Protein AF-A0A537XXH2-F1 (afdb_monomer)

Solvent-accessible surface area (backbone atoms only — not comparable to full-atom values): 6394 Å² total; per-residue (Å²): 134,85,85,83,80,84,77,81,76,82,73,80,79,82,76,74,76,95,66,79,81,72,89,74,85,79,70,66,84,83,67,82,74,59,73,62,43,54,45,81,45,80,88,42,78,38,77,30,81,71,73,40,67,45,77,41,61,39,90,89,75,72,45,76,62,31,31,38,46,43,74,40,73,69,45,50,55,52,35,52,51,35,52,49,52,44,37,77,75,62,53,72,83,55,85,130

Structure (mmCIF, N/CA/C/O backbone):
data_AF-A0A537XXH2-F1
#
_entry.id   AF-A0A537XXH2-F1
#
loop_
_atom_site.group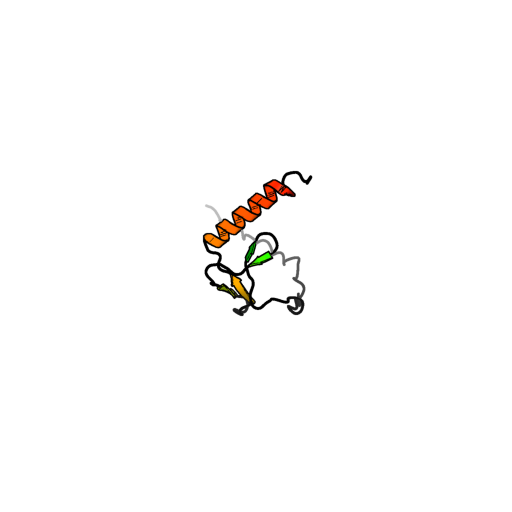_PDB
_atom_site.id
_atom_site.type_symbol
_atom_site.label_atom_id
_atom_site.label_alt_id
_atom_site.label_comp_id
_atom_site.label_asym_id
_atom_site.label_entity_id
_atom_site.label_seq_id
_atom_site.pdbx_PDB_ins_code
_atom_site.Cartn_x
_atom_site.Cartn_y
_atom_site.Cartn_z
_atom_site.occupancy
_atom_site.B_iso_or_equiv
_atom_site.auth_seq_id
_atom_site.auth_comp_id
_atom_site.auth_asym_id
_atom_site.auth_atom_id
_atom_site.pdbx_PDB_model_num
ATOM 1 N N . MET A 1 1 ? -5.215 70.633 37.785 1.00 39.94 1 MET A N 1
ATOM 2 C CA . MET A 1 1 ? -4.448 69.392 37.539 1.00 39.94 1 MET A CA 1
ATOM 3 C C . MET A 1 1 ? -5.439 68.282 37.207 1.00 39.94 1 MET A C 1
ATOM 5 O O . MET A 1 1 ? -6.514 68.269 37.789 1.00 39.94 1 MET A O 1
ATOM 9 N N . ALA A 1 2 ? -5.132 67.494 36.179 1.00 42.06 2 ALA A N 1
ATOM 10 C CA . ALA A 1 2 ? -6.051 66.835 35.242 1.00 42.06 2 ALA A CA 1
ATOM 11 C C . ALA A 1 2 ? -7.149 65.920 35.831 1.00 42.06 2 ALA A C 1
ATOM 13 O O . ALA A 1 2 ? -6.878 65.062 36.665 1.00 42.06 2 ALA A O 1
ATOM 14 N N . LYS A 1 3 ? -8.374 66.051 35.296 1.00 42.12 3 LYS A N 1
ATOM 15 C CA . LYS A 1 3 ? -9.414 65.013 35.347 1.00 42.12 3 LYS A CA 1
ATOM 16 C C . LYS A 1 3 ? -9.100 63.995 34.248 1.00 42.12 3 LYS A C 1
ATOM 18 O O . LYS A 1 3 ? -8.999 64.377 33.086 1.00 42.12 3 LYS A O 1
ATOM 23 N N . ILE A 1 4 ? -8.909 62.731 34.614 1.00 48.25 4 ILE A N 1
ATOM 24 C CA . ILE A 1 4 ? -8.711 61.634 33.661 1.00 48.25 4 ILE A CA 1
ATOM 25 C C . ILE A 1 4 ? -10.084 61.012 33.417 1.00 48.25 4 ILE A C 1
ATOM 27 O O . ILE A 1 4 ? -10.650 60.371 34.299 1.00 48.25 4 ILE A O 1
ATOM 31 N N . GLU A 1 5 ? -10.633 61.252 32.234 1.00 53.12 5 GLU A N 1
ATOM 32 C CA . GLU A 1 5 ? -11.899 60.678 31.788 1.00 53.12 5 GLU A CA 1
ATOM 33 C C . GLU A 1 5 ? -11.642 59.236 31.330 1.00 53.12 5 GLU A C 1
ATOM 35 O O . GLU A 1 5 ? -10.841 58.985 30.425 1.00 53.12 5 GLU A O 1
ATOM 40 N N . LYS A 1 6 ? -12.262 58.263 32.006 1.00 52.00 6 LYS A N 1
ATOM 41 C CA . LYS A 1 6 ? -12.199 56.854 31.603 1.00 52.00 6 LYS A CA 1
ATOM 42 C C . LYS A 1 6 ? -12.954 56.707 30.284 1.00 52.00 6 LYS A C 1
ATOM 44 O O . LYS A 1 6 ? -14.176 56.736 30.261 1.00 52.00 6 LYS A O 1
ATOM 49 N N . ARG A 1 7 ? -12.220 56.518 29.191 1.00 52.50 7 ARG A N 1
ATOM 50 C CA . ARG A 1 7 ? -12.789 56.074 27.917 1.00 52.50 7 ARG A CA 1
ATOM 51 C C . ARG A 1 7 ? -13.164 54.597 28.059 1.00 52.50 7 ARG A C 1
ATOM 53 O O . ARG A 1 7 ? -12.274 53.745 28.063 1.00 52.50 7 ARG A O 1
ATOM 60 N N . GLU A 1 8 ? -14.448 54.294 28.215 1.00 52.66 8 GLU A N 1
ATOM 61 C CA . GLU A 1 8 ? -14.940 52.926 28.052 1.00 52.66 8 GLU A CA 1
ATOM 62 C C . GLU A 1 8 ? -14.696 52.505 26.598 1.00 52.66 8 GLU A C 1
ATOM 64 O O . GLU A 1 8 ? -15.099 53.182 25.654 1.00 52.66 8 GLU A O 1
ATOM 69 N N . ARG A 1 9 ? -13.919 51.435 26.409 1.00 52.25 9 ARG A N 1
ATOM 70 C CA . ARG A 1 9 ? -13.724 50.822 25.096 1.00 52.25 9 ARG A CA 1
ATOM 71 C C . ARG A 1 9 ? -14.868 49.837 24.904 1.00 52.25 9 ARG A C 1
ATOM 73 O O . ARG A 1 9 ? -14.832 48.765 25.502 1.00 52.25 9 ARG A O 1
ATOM 80 N N . GLU A 1 10 ? -15.861 50.191 24.098 1.00 53.66 10 GLU A N 1
ATOM 81 C CA . GLU A 1 10 ? -16.844 49.219 23.617 1.00 53.66 10 GLU A CA 1
ATOM 82 C C . GLU A 1 10 ? -16.104 48.158 22.789 1.00 53.66 10 GLU A C 1
ATOM 84 O O . GLU A 1 10 ? -15.425 48.465 21.805 1.00 53.66 10 GLU A O 1
ATOM 89 N N . ALA A 1 11 ? -16.148 46.908 23.250 1.00 55.25 11 ALA A N 1
ATOM 90 C CA . ALA A 1 11 ? -15.622 45.777 22.499 1.00 55.25 11 ALA A CA 1
ATOM 91 C C . ALA A 1 11 ? -16.505 45.563 21.257 1.00 55.25 11 ALA A C 1
ATOM 93 O O . ALA A 1 11 ? -17.727 45.651 21.385 1.00 55.25 11 ALA A O 1
ATOM 94 N N . PRO A 1 12 ? -15.940 45.282 20.068 1.00 56.12 12 PRO A N 1
ATOM 95 C CA . PRO A 1 12 ? -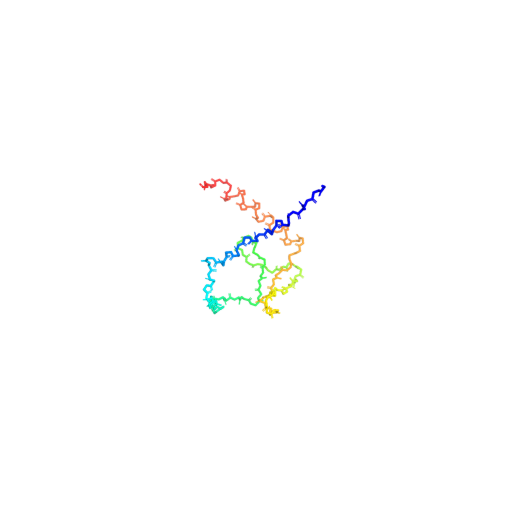16.762 45.039 18.890 1.00 56.12 12 PRO A CA 1
ATOM 96 C C . PRO A 1 12 ? -17.679 43.834 19.138 1.00 56.12 12 PRO A C 1
ATOM 98 O O . PRO A 1 12 ? -17.221 42.792 19.615 1.00 56.12 12 PRO A O 1
ATOM 101 N N . GLU A 1 13 ? -18.968 43.992 18.825 1.00 62.69 13 GLU A N 1
ATOM 102 C CA . GLU A 1 13 ? -19.969 42.928 18.915 1.00 62.69 13 GLU A CA 1
ATOM 103 C C . GLU A 1 13 ? -19.470 41.674 18.186 1.00 62.69 13 GLU A C 1
ATOM 105 O O . GLU A 1 13 ? -18.998 41.738 17.043 1.00 62.69 13 GLU A O 1
ATOM 110 N N . ARG A 1 14 ? -19.543 40.518 18.859 1.00 59.03 14 ARG A N 1
ATOM 111 C CA . ARG A 1 14 ? -19.207 39.237 18.237 1.00 59.03 14 ARG A CA 1
ATOM 112 C C . ARG A 1 14 ? -20.176 39.010 17.082 1.00 59.03 14 ARG A C 1
ATOM 114 O O . ARG A 1 14 ? -21.366 38.821 17.304 1.00 59.03 14 ARG A O 1
ATOM 121 N N . ARG A 1 15 ? -19.664 39.017 15.853 1.00 64.69 15 ARG A N 1
ATOM 122 C CA . ARG A 1 15 ? -20.418 38.544 14.691 1.00 64.69 15 ARG A CA 1
ATOM 123 C C . ARG A 1 15 ? -20.642 37.045 14.873 1.00 64.69 15 ARG A C 1
ATOM 125 O O . ARG A 1 15 ? -19.672 36.289 14.842 1.00 64.69 15 ARG A O 1
ATOM 132 N N . GLU A 1 16 ? -21.890 36.647 15.103 1.00 64.50 16 GLU A N 1
ATOM 133 C CA . GLU A 1 16 ? -22.317 35.247 15.029 1.00 64.50 16 GLU A CA 1
ATOM 134 C C . GLU A 1 16 ? -21.830 34.645 13.694 1.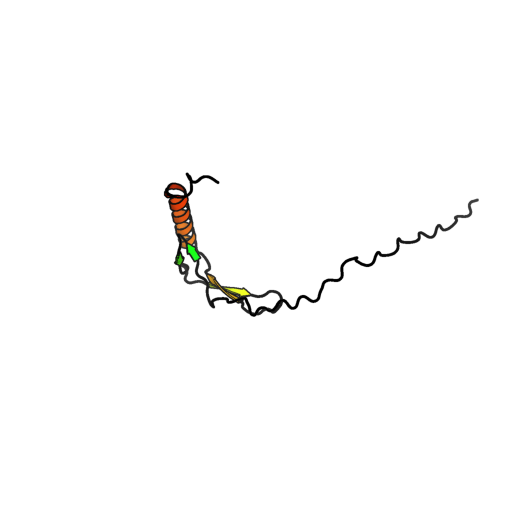00 64.50 16 GLU A C 1
ATOM 136 O O . GLU A 1 16 ? -21.865 35.334 12.662 1.00 64.50 16 GLU A O 1
ATOM 141 N N . PRO A 1 17 ? -21.308 33.408 13.685 1.00 64.38 17 PRO A N 1
ATOM 142 C CA . PRO A 1 17 ? -20.810 32.796 12.463 1.00 64.38 17 PRO A CA 1
ATOM 143 C C . PRO A 1 17 ? -21.944 32.669 11.436 1.00 64.38 17 PRO A C 1
ATOM 145 O O . PRO A 1 17 ? -22.999 32.115 11.713 1.00 64.38 17 PRO A O 1
ATOM 148 N N . VAL A 1 18 ? -21.702 33.172 10.222 1.00 66.75 18 VAL A N 1
ATOM 149 C CA . VAL A 1 18 ? -22.666 33.236 9.098 1.00 66.75 18 VAL A CA 1
ATOM 150 C C . VAL A 1 18 ? -23.008 31.848 8.523 1.00 66.75 18 VAL A C 1
ATOM 152 O O . VAL A 1 18 ? -23.789 31.735 7.583 1.00 66.75 18 VAL A O 1
ATOM 155 N N . TRP A 1 19 ? -22.439 30.778 9.077 1.00 59.78 19 TRP A N 1
ATOM 156 C CA . TRP A 1 19 ? -22.578 29.428 8.549 1.00 59.78 19 TRP A CA 1
ATOM 157 C C . TRP A 1 19 ? -22.857 28.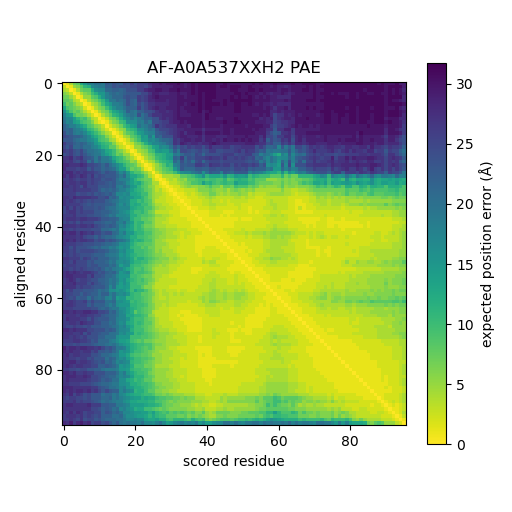448 9.681 1.00 59.78 19 TRP A C 1
ATOM 159 O O . TRP A 1 19 ? -21.992 28.177 10.515 1.00 59.78 19 TRP A O 1
ATOM 169 N N . GLU A 1 20 ? -24.075 27.920 9.685 1.00 66.75 20 GLU A N 1
ATOM 170 C CA . GLU A 1 20 ? -24.465 26.770 10.488 1.00 66.75 20 GLU A CA 1
ATOM 171 C C . GLU A 1 20 ? -24.087 25.510 9.698 1.00 66.75 20 GLU A C 1
ATOM 173 O O . GLU A 1 20 ? -24.488 25.346 8.542 1.00 66.75 20 GLU A O 1
ATOM 178 N N . TYR A 1 21 ? -23.251 24.646 10.278 1.00 61.62 21 TYR A N 1
ATOM 179 C CA . TYR A 1 21 ? -22.943 23.357 9.663 1.00 61.62 21 TYR A CA 1
ATOM 180 C C . TYR A 1 21 ? -24.223 22.524 9.620 1.00 61.62 21 TYR A C 1
ATOM 182 O O . TYR A 1 21 ? -24.828 22.254 10.658 1.00 61.62 21 TYR A O 1
ATOM 190 N N . ALA A 1 22 ? -24.631 22.113 8.418 1.00 65.44 22 ALA A N 1
ATOM 191 C CA . ALA A 1 22 ? -25.736 21.182 8.266 1.00 65.44 22 ALA A CA 1
ATOM 192 C C . ALA A 1 22 ? -25.416 19.876 9.005 1.00 65.44 22 ALA A C 1
ATOM 194 O O . ALA A 1 22 ? -24.260 19.451 9.076 1.00 65.44 22 ALA A O 1
ATOM 195 N N . THR A 1 23 ? -26.446 19.224 9.540 1.00 62.75 23 THR A N 1
ATOM 196 C CA . THR A 1 23 ? -26.314 17.862 10.056 1.00 62.75 23 THR A CA 1
ATOM 197 C C . THR A 1 23 ? -25.833 16.991 8.900 1.00 62.75 23 THR A C 1
ATOM 199 O O . THR A 1 23 ? -26.538 16.852 7.904 1.00 62.75 23 THR A O 1
ATOM 202 N N . ALA A 1 24 ? -24.616 16.464 9.007 1.00 57.88 24 ALA A N 1
ATOM 203 C CA . ALA A 1 24 ? -24.034 15.557 8.033 1.00 57.88 24 ALA A CA 1
ATOM 204 C C . ALA A 1 24 ? -24.248 14.125 8.545 1.00 57.88 24 ALA A C 1
ATOM 206 O O . ALA A 1 24 ? -23.453 13.649 9.358 1.00 57.88 24 ALA A O 1
ATOM 207 N N . PRO A 1 25 ? -25.337 13.431 8.159 1.00 61.31 25 PRO A N 1
ATOM 208 C CA . PRO A 1 25 ? -25.468 12.008 8.418 1.00 61.31 25 PRO A CA 1
ATOM 209 C C . PRO A 1 25 ? -24.556 11.268 7.430 1.00 61.31 25 PR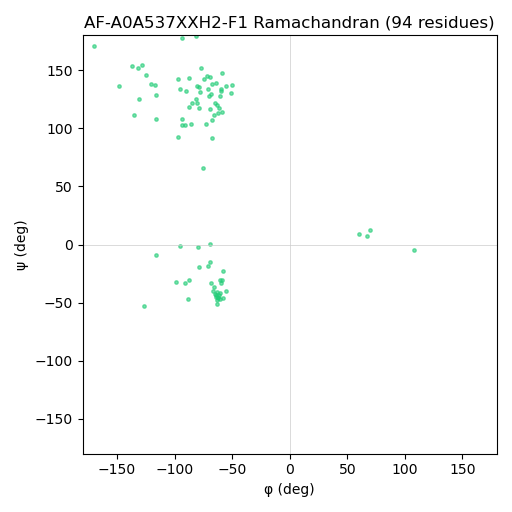O A C 1
ATOM 211 O O . PRO A 1 25 ? -25.033 10.611 6.510 1.00 61.31 25 PRO A O 1
ATOM 214 N N . GLU A 1 26 ? -23.240 11.440 7.554 1.00 67.31 26 GLU A N 1
ATOM 215 C CA . GLU A 1 26 ? -22.261 10.680 6.774 1.00 67.31 26 GLU A CA 1
ATOM 216 C C . GLU A 1 26 ? -22.355 9.221 7.243 1.00 67.31 26 GLU A C 1
ATOM 218 O O . GLU A 1 26 ? -21.760 8.835 8.250 1.00 67.31 26 GLU A O 1
ATOM 223 N N . SER A 1 27 ? -23.188 8.421 6.570 1.00 73.75 27 SER A N 1
ATOM 224 C CA . SER A 1 27 ? -23.240 6.980 6.807 1.00 73.75 27 SER A CA 1
ATOM 225 C C . SER A 1 27 ? -21.969 6.329 6.264 1.00 73.75 27 SER A C 1
ATOM 227 O O . SER A 1 27 ? -21.565 6.573 5.125 1.00 73.75 27 SER A O 1
ATOM 229 N N . THR A 1 28 ? -21.367 5.448 7.059 1.00 74.12 28 THR A N 1
ATOM 230 C CA . THR A 1 28 ? -20.202 4.647 6.671 1.00 74.12 28 THR A CA 1
ATOM 231 C C . THR A 1 28 ? -20.566 3.434 5.808 1.00 74.12 28 THR A C 1
ATOM 233 O O . THR A 1 28 ? -19.663 2.753 5.329 1.00 74.12 28 THR A O 1
ATOM 236 N N . ASP A 1 29 ? -21.855 3.192 5.532 1.00 80.00 29 ASP A N 1
ATOM 237 C CA . ASP A 1 29 ? -22.358 2.011 4.801 1.00 80.00 29 ASP A CA 1
ATOM 238 C C . ASP A 1 29 ? -21.770 1.838 3.386 1.00 80.00 29 ASP A C 1
ATOM 240 O O . ASP A 1 29 ? -21.771 0.739 2.826 1.00 80.00 29 ASP A O 1
ATOM 244 N N . ILE A 1 30 ? -21.281 2.920 2.773 1.00 81.62 30 ILE A N 1
ATOM 245 C CA . ILE A 1 30 ? -20.663 2.876 1.439 1.00 81.62 30 ILE A CA 1
ATOM 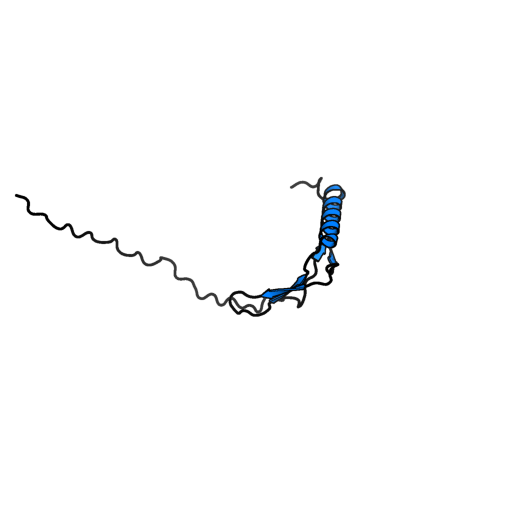246 C C . ILE A 1 30 ? -19.217 2.366 1.463 1.00 81.62 30 ILE A C 1
ATOM 248 O O . ILE A 1 30 ? -18.692 1.966 0.422 1.00 81.62 30 ILE A O 1
ATOM 252 N N . VAL A 1 31 ? -18.560 2.394 2.623 1.00 86.12 31 VAL A N 1
ATOM 253 C CA . VAL A 1 31 ? -17.149 2.041 2.764 1.00 86.12 31 VAL A CA 1
ATOM 254 C C . VAL A 1 31 ? -17.038 0.539 2.991 1.00 86.12 31 VAL A C 1
ATOM 256 O O . VAL A 1 31 ? -17.542 0.002 3.972 1.00 86.12 31 VAL A O 1
ATOM 259 N N . ARG A 1 32 ? -16.357 -0.151 2.074 1.00 89.69 32 ARG A N 1
ATOM 260 C CA . ARG A 1 32 ? -16.043 -1.579 2.191 1.00 89.69 32 ARG A CA 1
ATOM 261 C C . ARG A 1 32 ? -14.537 -1.730 2.266 1.00 89.69 32 ARG A C 1
ATOM 263 O O . ARG A 1 32 ? -13.851 -1.492 1.273 1.00 89.69 32 ARG A O 1
ATOM 270 N N . LEU A 1 33 ? -14.052 -2.063 3.454 1.00 92.75 33 LEU A N 1
ATOM 271 C CA . LEU A 1 33 ? -12.648 -2.361 3.687 1.00 92.75 33 LEU A CA 1
ATOM 272 C C . LEU A 1 33 ? -12.448 -3.873 3.644 1.00 92.75 33 LEU A C 1
ATOM 274 O O . LEU A 1 33 ? -13.299 -4.627 4.109 1.00 92.75 33 LEU A O 1
ATOM 278 N N . GLU A 1 34 ? -11.326 -4.290 3.075 1.00 94.06 34 GLU A N 1
ATOM 279 C CA . GLU A 1 34 ? -10.817 -5.645 3.243 1.00 94.06 34 GLU A CA 1
ATOM 280 C C . GLU A 1 34 ? -10.164 -5.756 4.622 1.00 94.06 34 GLU A C 1
ATOM 282 O O . GLU A 1 34 ? -9.612 -4.779 5.135 1.00 94.06 34 GLU A O 1
ATOM 287 N N . ASP A 1 35 ? -10.156 -6.959 5.195 1.00 94.25 35 ASP A N 1
ATOM 288 C CA . ASP A 1 35 ? -9.530 -7.198 6.502 1.00 94.25 35 ASP A CA 1
ATOM 289 C C . ASP A 1 35 ? -8.023 -6.882 6.480 1.00 94.25 35 ASP A C 1
ATOM 291 O O . ASP A 1 35 ? -7.440 -6.475 7.489 1.00 94.25 35 ASP A O 1
ATOM 295 N N . ARG A 1 36 ? -7.381 -7.065 5.317 1.00 96.31 36 ARG A N 1
ATOM 296 C CA . ARG A 1 36 ? -5.936 -6.930 5.147 1.00 96.31 36 ARG A CA 1
ATOM 297 C C . ARG A 1 36 ? -5.551 -6.429 3.758 1.00 96.31 36 ARG A C 1
ATOM 299 O O . ARG A 1 36 ? -6.007 -6.955 2.747 1.00 96.31 36 ARG A O 1
ATOM 306 N N . TYR A 1 37 ? -4.608 -5.491 3.718 1.00 97.38 37 TYR A N 1
ATOM 307 C CA . TYR A 1 37 ? -4.034 -4.934 2.495 1.00 97.38 37 TYR A CA 1
ATOM 308 C C . TYR A 1 37 ? -2.540 -5.250 2.367 1.00 97.38 37 TYR A C 1
ATOM 310 O O . TYR A 1 37 ? -1.747 -4.989 3.276 1.00 97.38 37 TYR A O 1
ATOM 318 N N . GLY A 1 38 ? -2.157 -5.798 1.211 1.00 96.88 38 GLY A N 1
ATOM 319 C CA . GLY A 1 38 ? -0.761 -5.971 0.801 1.00 96.88 38 GLY A CA 1
ATOM 320 C C . GLY A 1 38 ? -0.143 -4.695 0.218 1.00 96.88 38 GLY A C 1
ATOM 321 O O . GLY A 1 38 ? -0.797 -3.662 0.080 1.00 96.88 38 GLY A O 1
ATOM 322 N N . LEU A 1 39 ? 1.128 -4.780 -0.165 1.00 97.81 39 LEU A N 1
ATOM 323 C CA . LEU A 1 39 ? 1.845 -3.723 -0.877 1.00 97.81 39 LEU A CA 1
ATOM 324 C C . LEU A 1 39 ? 1.452 -3.745 -2.355 1.00 97.81 39 LEU A C 1
ATOM 326 O O . LEU A 1 39 ? 1.421 -4.808 -2.959 1.00 97.81 39 LEU A O 1
ATOM 330 N N . PHE A 1 40 ? 1.191 -2.593 -2.967 1.00 97.75 40 PHE A N 1
ATOM 331 C CA . PHE A 1 40 ? 0.923 -2.528 -4.405 1.00 97.75 40 PHE A CA 1
ATOM 332 C C . PHE A 1 40 ? 2.214 -2.225 -5.172 1.00 97.75 40 PHE A C 1
ATOM 334 O O . PHE A 1 40 ? 2.695 -1.090 -5.166 1.00 97.75 40 PHE A O 1
ATOM 341 N N . ILE A 1 41 ? 2.806 -3.242 -5.800 1.00 98.06 41 ILE A N 1
ATOM 342 C CA . ILE A 1 41 ? 4.119 -3.151 -6.449 1.00 98.06 41 ILE A CA 1
ATOM 343 C C . ILE A 1 41 ? 4.040 -3.739 -7.856 1.00 98.06 41 ILE A C 1
ATOM 345 O O . ILE A 1 41 ? 3.655 -4.885 -8.048 1.00 98.06 41 ILE A O 1
ATOM 349 N N . GLY A 1 42 ? 4.437 -2.950 -8.858 1.00 95.25 42 GLY A N 1
ATOM 350 C CA . GLY A 1 42 ? 4.532 -3.422 -10.245 1.00 95.25 42 GLY A CA 1
ATOM 351 C C . GLY A 1 42 ? 3.196 -3.715 -10.934 1.00 95.25 42 GLY A C 1
ATOM 352 O O . GLY A 1 42 ? 3.209 -4.289 -12.015 1.00 95.25 42 GLY A O 1
ATOM 353 N N . GLY A 1 43 ? 2.073 -3.287 -10.351 1.00 96.31 43 GLY A N 1
ATOM 354 C CA . GLY A 1 43 ? 0.729 -3.522 -10.887 1.00 96.31 43 GLY A CA 1
ATOM 355 C C . GLY A 1 43 ? -0.090 -4.549 -10.106 1.00 96.31 43 GLY A C 1
ATOM 356 O O . GLY A 1 43 ? -1.275 -4.687 -10.392 1.00 96.31 43 GLY A O 1
ATOM 357 N N . ASP A 1 44 ? 0.501 -5.200 -9.101 1.00 96.94 44 ASP A N 1
ATOM 358 C CA . ASP A 1 44 ? -0.144 -6.249 -8.313 1.00 96.94 44 ASP A CA 1
ATOM 359 C C . ASP A 1 44 ? -0.046 -5.981 -6.805 1.00 96.94 44 ASP A C 1
ATOM 361 O O . ASP A 1 44 ? 0.880 -5.318 -6.328 1.00 96.94 44 ASP A O 1
ATOM 365 N N . PHE A 1 45 ? -0.994 -6.532 -6.042 1.00 96.56 45 PHE A N 1
ATOM 366 C CA . PHE A 1 45 ? -0.900 -6.597 -4.584 1.00 96.56 45 PHE A CA 1
ATOM 367 C C . PHE A 1 45 ? -0.021 -7.780 -4.166 1.00 96.56 45 PHE A C 1
ATOM 369 O O . PHE A 1 45 ? -0.282 -8.922 -4.540 1.00 96.56 45 PHE A O 1
ATOM 376 N N . VAL A 1 46 ? 1.004 -7.508 -3.363 1.00 96.25 46 VAL A N 1
ATOM 377 C CA . VAL A 1 46 ? 1.969 -8.486 -2.858 1.00 96.25 46 VAL A CA 1
ATOM 378 C C . VAL A 1 46 ? 2.028 -8.451 -1.334 1.00 96.25 46 VAL A C 1
ATOM 380 O O . VAL A 1 46 ? 1.885 -7.402 -0.706 1.00 96.25 46 VAL A O 1
ATOM 383 N N . GLU A 1 47 ? 2.245 -9.606 -0.715 1.00 97.00 47 GLU A N 1
ATOM 384 C CA . GLU A 1 47 ? 2.499 -9.688 0.725 1.00 97.00 47 GLU A CA 1
ATOM 385 C C . GLU A 1 47 ? 3.902 -9.139 1.056 1.00 97.00 47 GLU A C 1
ATOM 387 O O . GLU A 1 47 ? 4.827 -9.319 0.254 1.00 97.00 47 GLU A O 1
ATOM 392 N N . PRO A 1 48 ? 4.087 -8.481 2.217 1.00 97.12 48 PRO A N 1
ATOM 393 C CA . PRO A 1 48 ? 5.387 -7.966 2.627 1.00 97.12 48 PRO A CA 1
ATOM 394 C C . PRO A 1 48 ? 6.357 -9.127 2.846 1.00 97.12 48 PRO A C 1
ATOM 396 O O . PRO A 1 48 ? 5.996 -10.133 3.463 1.00 97.12 48 PRO A O 1
ATOM 399 N N . LYS A 1 49 ? 7.616 -8.989 2.417 1.00 96.06 49 LYS A N 1
ATOM 400 C CA . LYS A 1 49 ? 8.638 -10.038 2.621 1.00 96.06 49 LYS A CA 1
ATOM 401 C C . LYS A 1 49 ? 8.862 -10.379 4.089 1.00 96.06 49 LYS A C 1
ATOM 403 O O . LYS A 1 49 ? 9.157 -11.523 4.421 1.00 96.06 49 LYS A O 1
ATOM 408 N N . SER A 1 50 ? 8.677 -9.398 4.967 1.00 95.75 50 SER A N 1
ATOM 409 C CA . SER A 1 50 ? 8.765 -9.576 6.416 1.00 95.75 50 SER A CA 1
ATOM 410 C C . SER A 1 50 ? 7.601 -10.389 7.008 1.00 95.75 50 SER A C 1
ATOM 412 O O . SER A 1 50 ? 7.708 -10.853 8.143 1.00 95.75 50 SER A O 1
ATOM 414 N N . GLY A 1 51 ? 6.482 -10.526 6.283 1.00 96.06 51 GLY A N 1
ATOM 415 C CA . GLY A 1 51 ? 5.219 -11.080 6.780 1.00 96.06 51 GLY A CA 1
ATOM 416 C C . GLY A 1 51 ? 4.522 -10.215 7.838 1.00 96.06 51 GLY A C 1
ATOM 417 O O . GLY A 1 51 ? 3.546 -10.659 8.441 1.00 96.06 51 GLY A O 1
ATOM 418 N N . LYS A 1 52 ? 5.026 -9.003 8.105 1.00 97.44 52 LYS A N 1
ATOM 419 C CA . LYS A 1 52 ? 4.515 -8.123 9.157 1.00 97.44 52 LYS A CA 1
ATOM 420 C C . LYS A 1 52 ? 3.382 -7.238 8.662 1.00 97.44 52 LYS A C 1
ATOM 422 O O . LYS A 1 52 ? 3.419 -6.710 7.553 1.00 97.44 52 LYS A O 1
ATOM 427 N N . TYR A 1 53 ? 2.418 -7.027 9.544 1.00 98.06 53 TYR A N 1
ATOM 428 C CA . TYR A 1 53 ? 1.273 -6.154 9.341 1.00 98.06 53 TYR A CA 1
ATOM 429 C C . TYR A 1 53 ? 1.032 -5.341 10.609 1.00 98.06 53 TYR A C 1
ATOM 431 O O . TYR A 1 53 ? 1.367 -5.788 11.709 1.00 98.06 53 TYR A O 1
ATOM 439 N N . PHE A 1 54 ? 0.430 -4.166 10.458 1.00 97.19 54 PHE A N 1
ATOM 440 C CA . PHE A 1 54 ? -0.016 -3.345 11.577 1.00 97.19 54 PHE A CA 1
ATOM 441 C C . PHE A 1 54 ? -1.453 -2.872 11.366 1.00 97.19 54 PHE A C 1
ATOM 443 O O . PHE A 1 54 ? -1.927 -2.726 10.239 1.00 97.19 54 PHE A O 1
ATOM 450 N N . GLN A 1 55 ? -2.156 -2.644 12.471 1.00 97.69 55 GLN A N 1
ATOM 451 C CA . GLN A 1 55 ? -3.546 -2.206 12.451 1.00 97.69 55 GLN A CA 1
ATOM 452 C C . GLN A 1 55 ? -3.633 -0.711 12.145 1.00 97.69 55 GLN A C 1
ATOM 454 O O . GLN A 1 55 ? -2.964 0.103 12.784 1.00 97.69 55 GLN A O 1
ATOM 459 N N . THR A 1 56 ? -4.495 -0.346 11.199 1.00 96.94 56 THR A N 1
ATOM 460 C CA . THR A 1 56 ? -4.961 1.034 11.050 1.00 96.94 56 THR A CA 1
ATOM 461 C C . THR A 1 56 ? -6.221 1.226 11.890 1.00 96.94 56 THR A C 1
ATOM 463 O O . THR A 1 56 ? -7.121 0.386 11.884 1.00 96.94 56 THR A O 1
ATOM 466 N N . ILE A 1 57 ? -6.262 2.306 12.664 1.00 97.00 57 ILE A N 1
ATOM 467 C CA . ILE A 1 57 ? -7.279 2.538 13.691 1.00 97.00 57 ILE A CA 1
ATOM 468 C C . ILE A 1 57 ? -8.013 3.833 13.368 1.00 97.00 57 ILE A C 1
ATOM 470 O O . ILE A 1 57 ? -7.395 4.833 12.996 1.00 97.00 57 ILE A O 1
ATOM 474 N N . ASN A 1 58 ? -9.333 3.824 13.530 1.00 94.00 58 ASN A N 1
ATOM 475 C CA . ASN A 1 58 ? -10.145 5.025 13.447 1.00 94.00 58 ASN A CA 1
ATOM 476 C C . ASN A 1 58 ? -9.848 5.936 14.656 1.00 94.00 58 ASN A C 1
ATOM 478 O O . ASN A 1 58 ? -10.146 5.547 15.784 1.00 94.00 58 ASN A O 1
ATOM 482 N N . PRO A 1 59 ? -9.316 7.160 14.472 1.00 94.81 59 PRO A N 1
ATOM 483 C CA . PRO A 1 59 ? -8.966 8.033 15.594 1.00 94.81 59 PRO A CA 1
ATOM 484 C C . PRO A 1 59 ? -10.182 8.570 16.370 1.00 94.81 59 PRO A C 1
ATOM 486 O O . PRO A 1 59 ? -10.004 9.107 17.458 1.00 94.81 59 PRO A O 1
ATOM 489 N N . ALA A 1 60 ? -11.398 8.470 15.820 1.00 93.19 60 ALA A N 1
ATOM 490 C CA . ALA A 1 60 ? -12.621 8.939 16.473 1.00 93.19 60 ALA A CA 1
ATOM 491 C C . ALA A 1 60 ? -13.303 7.861 17.328 1.00 93.19 60 ALA A C 1
ATOM 493 O O . ALA A 1 60 ? -13.929 8.196 18.332 1.00 93.19 60 ALA A O 1
ATOM 494 N N . THR A 1 61 ? -13.209 6.589 16.927 1.00 92.56 61 THR A N 1
ATOM 495 C CA . THR A 1 61 ? -13.898 5.467 17.595 1.00 92.56 61 THR A CA 1
ATOM 496 C C . THR A 1 61 ? -12.952 4.445 18.215 1.00 92.56 61 THR A C 1
ATOM 498 O O . THR A 1 61 ? -13.409 3.566 18.935 1.00 92.56 61 THR A O 1
ATOM 501 N N . GLU A 1 62 ? -11.648 4.550 17.945 1.00 95.00 62 GLU A N 1
ATOM 502 C CA . GLU A 1 62 ? -10.610 3.575 18.316 1.00 95.00 62 GLU A CA 1
ATOM 503 C C . GLU A 1 62 ? -10.815 2.170 17.718 1.00 95.00 62 GLU A C 1
ATOM 505 O O . GLU A 1 62 ? -10.087 1.229 18.036 1.00 95.00 62 GLU A O 1
ATOM 510 N N . GLU A 1 63 ? -11.765 2.015 16.796 1.00 93.88 63 GLU A N 1
ATOM 511 C CA . GLU A 1 63 ? -12.025 0.750 16.117 1.00 93.88 63 GLU A CA 1
ATOM 512 C C . GLU A 1 63 ? -10.941 0.454 15.075 1.00 93.88 63 GLU A C 1
ATOM 514 O O . GLU A 1 63 ? -10.458 1.344 14.368 1.00 93.88 63 GLU A O 1
ATOM 519 N N . THR A 1 64 ? -10.563 -0.820 14.952 1.00 96.12 64 THR A N 1
ATOM 520 C CA . THR A 1 64 ? -9.664 -1.270 13.883 1.00 96.12 64 THR A CA 1
ATOM 521 C C . THR A 1 64 ? -10.383 -1.213 12.540 1.00 96.12 64 THR A C 1
ATOM 523 O O . THR A 1 64 ? -11.459 -1.782 12.387 1.00 96.12 64 THR A O 1
ATOM 526 N N . LEU A 1 65 ? -9.765 -0.546 11.567 1.00 95.06 65 LEU A N 1
ATOM 527 C CA . LEU A 1 65 ? -10.283 -0.417 10.207 1.00 95.06 65 LEU A CA 1
ATOM 528 C C . LEU A 1 65 ? -9.830 -1.578 9.310 1.00 95.06 65 LEU A C 1
ATOM 530 O O . LEU A 1 65 ? -10.646 -2.134 8.588 1.00 95.06 65 LEU A O 1
ATOM 534 N N . ALA A 1 66 ? -8.537 -1.917 9.342 1.00 96.81 66 ALA A N 1
ATOM 535 C CA . ALA A 1 66 ? -7.912 -2.993 8.566 1.00 96.81 66 ALA A CA 1
ATOM 536 C C . ALA A 1 66 ? -6.470 -3.245 9.050 1.00 96.81 66 ALA A C 1
ATOM 538 O O . ALA A 1 66 ? -5.904 -2.450 9.808 1.00 96.81 66 ALA A O 1
ATOM 539 N N . GLU A 1 67 ? -5.841 -4.311 8.561 1.00 98.00 67 GLU A N 1
ATOM 540 C CA . GLU A 1 67 ? -4.396 -4.530 8.656 1.00 98.00 67 GLU A CA 1
ATOM 541 C C . GLU A 1 67 ? -3.679 -4.058 7.382 1.00 98.00 67 GLU A C 1
ATOM 543 O O . GLU A 1 67 ? -4.075 -4.395 6.267 1.00 98.00 67 GLU A O 1
ATOM 548 N N . VAL A 1 68 ? -2.582 -3.315 7.528 1.00 97.44 68 VAL A N 1
ATOM 549 C CA . VAL A 1 68 ? -1.755 -2.840 6.408 1.00 97.44 68 VAL A CA 1
ATOM 550 C C . VAL A 1 68 ? -0.361 -3.447 6.508 1.00 97.44 68 VAL A C 1
ATOM 552 O O . VAL A 1 68 ? 0.212 -3.539 7.595 1.00 97.44 68 VAL A O 1
ATOM 555 N N . ALA A 1 69 ? 0.177 -3.894 5.373 1.00 97.69 69 ALA A N 1
ATOM 556 C CA . ALA A 1 69 ? 1.512 -4.474 5.283 1.00 97.69 69 ALA A CA 1
ATOM 557 C C . ALA A 1 69 ? 2.616 -3.500 5.744 1.00 97.69 69 ALA A C 1
ATOM 559 O O . ALA A 1 69 ? 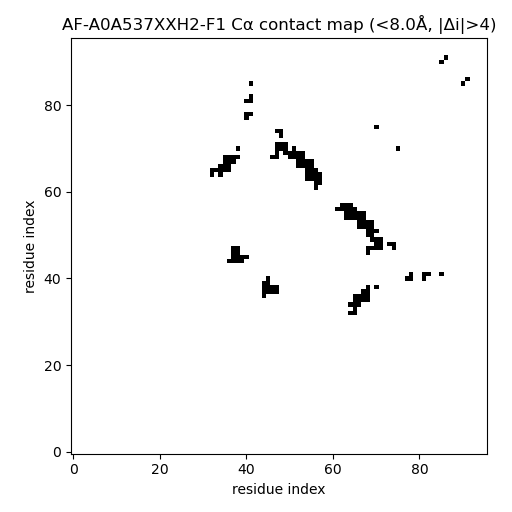2.666 -2.344 5.321 1.00 97.69 69 ALA A O 1
ATOM 560 N N . GLU A 1 70 ? 3.546 -3.990 6.566 1.00 97.69 70 GLU A N 1
ATOM 561 C CA . GLU A 1 70 ? 4.758 -3.269 6.970 1.00 97.69 70 GLU A CA 1
ATOM 562 C C . GLU A 1 70 ? 5.898 -3.601 5.993 1.00 97.69 70 GLU A C 1
ATOM 564 O O . GLU A 1 70 ? 6.496 -4.682 6.043 1.00 97.69 70 GLU A O 1
ATOM 569 N N . ALA A 1 71 ? 6.192 -2.666 5.085 1.00 96.75 71 ALA A N 1
ATOM 570 C CA . ALA A 1 71 ? 7.225 -2.842 4.068 1.00 96.75 71 ALA A CA 1
ATOM 571 C C . ALA A 1 71 ? 8.637 -2.878 4.676 1.00 96.75 71 ALA A C 1
ATOM 573 O O . ALA A 1 71 ? 9.032 -1.979 5.424 1.00 96.75 71 ALA A O 1
ATOM 574 N N . GLY A 1 72 ? 9.414 -3.899 4.310 1.00 97.31 72 GLY A N 1
ATOM 575 C CA . GLY A 1 72 ? 10.836 -3.995 4.631 1.00 97.31 72 GLY A CA 1
ATOM 576 C C . GLY A 1 72 ? 11.745 -3.450 3.519 1.00 97.31 72 GLY A C 1
ATOM 577 O O . GLY A 1 72 ? 11.270 -3.086 2.443 1.00 97.31 72 GLY A O 1
ATOM 578 N N . PRO A 1 73 ? 13.075 -3.438 3.733 1.00 98.00 73 PRO A N 1
ATOM 579 C CA . PRO A 1 73 ? 14.039 -3.006 2.717 1.00 98.00 73 PRO A CA 1
ATOM 580 C C . PRO A 1 73 ? 13.912 -3.764 1.386 1.00 98.00 73 PRO A C 1
ATOM 582 O O . PRO A 1 73 ? 13.951 -3.150 0.327 1.00 98.00 73 PRO A O 1
ATOM 585 N N . GLU A 1 74 ? 13.678 -5.079 1.431 1.00 97.25 74 GLU A N 1
ATOM 586 C CA . GLU A 1 74 ? 13.530 -5.911 0.226 1.00 97.25 74 GLU A CA 1
ATOM 587 C C . GLU A 1 74 ? 12.278 -5.552 -0.589 1.00 97.25 74 GLU A C 1
ATOM 589 O O . GLU A 1 74 ? 12.303 -5.564 -1.821 1.00 97.25 74 GLU A O 1
ATOM 594 N N . ASP A 1 75 ? 11.183 -5.211 0.095 1.00 97.81 75 ASP A N 1
ATOM 595 C CA . ASP A 1 75 ? 9.955 -4.746 -0.548 1.00 97.81 75 ASP A CA 1
ATOM 596 C C . ASP A 1 75 ? 10.179 -3.391 -1.232 1.00 97.81 75 ASP A C 1
ATOM 598 O O . ASP A 1 75 ? 9.716 -3.166 -2.351 1.00 97.81 75 ASP A O 1
ATOM 602 N N . VAL A 1 76 ? 10.932 -2.498 -0.581 1.00 97.88 76 VAL A N 1
ATOM 603 C CA . VAL A 1 76 ? 11.299 -1.189 -1.137 1.00 97.88 76 VAL A CA 1
ATOM 604 C C . VAL A 1 76 ? 12.180 -1.355 -2.373 1.00 97.88 76 VAL A C 1
ATOM 606 O O . VAL A 1 76 ? 11.910 -0.722 -3.393 1.00 97.88 76 VAL A O 1
ATOM 609 N N . ASP A 1 77 ? 13.180 -2.233 -2.331 1.00 98.06 77 ASP A N 1
ATOM 610 C CA . ASP A 1 77 ? 14.039 -2.511 -3.486 1.00 98.06 77 ASP A CA 1
ATOM 611 C C . ASP A 1 77 ? 13.228 -3.047 -4.677 1.00 98.06 77 ASP A C 1
ATOM 613 O O . ASP A 1 77 ? 13.421 -2.615 -5.820 1.00 98.06 77 ASP A O 1
ATOM 617 N N . LEU A 1 78 ? 12.266 -3.943 -4.416 1.00 97.56 78 LEU A N 1
ATOM 618 C CA . LEU A 1 78 ? 11.340 -4.448 -5.431 1.00 97.56 78 LEU A CA 1
ATOM 619 C C . LEU A 1 78 ? 10.481 -3.318 -6.018 1.00 97.56 78 LEU A C 1
ATOM 621 O O . LEU A 1 78 ? 10.356 -3.213 -7.242 1.00 97.56 78 LEU A O 1
ATOM 625 N N . ALA A 1 79 ? 9.926 -2.455 -5.163 1.00 98.12 79 ALA A N 1
ATOM 626 C CA . ALA A 1 79 ? 9.105 -1.320 -5.570 1.00 98.12 79 ALA A CA 1
ATOM 627 C C . ALA A 1 79 ? 9.883 -0.321 -6.433 1.00 98.12 79 ALA A C 1
ATOM 629 O O . ALA A 1 79 ? 9.404 0.096 -7.489 1.00 98.12 79 ALA A O 1
ATOM 630 N N . VAL A 1 80 ? 11.109 0.018 -6.030 1.00 98.25 80 VAL A N 1
ATOM 631 C CA . VAL A 1 80 ? 11.985 0.931 -6.773 1.00 98.25 80 VAL A CA 1
ATOM 632 C C . VAL A 1 80 ? 12.348 0.344 -8.132 1.00 98.25 80 VAL A C 1
ATOM 634 O O . VAL A 1 80 ? 12.289 1.052 -9.140 1.00 98.25 80 VAL A O 1
ATOM 637 N N . LYS A 1 81 ? 12.677 -0.951 -8.193 1.00 98.00 81 LYS A N 1
ATOM 638 C CA . LYS A 1 81 ? 12.961 -1.629 -9.461 1.00 98.00 81 LYS A CA 1
ATOM 639 C C . LYS A 1 81 ? 11.750 -1.600 -10.396 1.00 98.00 81 LYS A C 1
ATOM 641 O O . LYS A 1 81 ? 11.899 -1.225 -11.557 1.00 98.00 81 LYS A O 1
ATOM 646 N N . ALA A 1 82 ? 10.561 -1.918 -9.886 1.00 97.69 82 ALA A N 1
ATOM 647 C CA . ALA A 1 82 ? 9.324 -1.881 -10.663 1.00 97.69 82 ALA A CA 1
ATOM 648 C C . ALA A 1 82 ? 9.003 -0.464 -11.174 1.00 97.69 82 ALA A C 1
ATOM 650 O O . ALA A 1 82 ? 8.666 -0.286 -12.344 1.00 97.69 82 ALA A O 1
ATOM 651 N N . ALA A 1 83 ? 9.170 0.558 -10.329 1.00 97.81 83 ALA A N 1
ATOM 652 C CA . ALA A 1 83 ? 8.984 1.953 -10.718 1.00 97.81 83 ALA A CA 1
ATOM 653 C C . ALA A 1 83 ? 9.984 2.382 -11.803 1.00 97.81 83 ALA A C 1
ATOM 655 O O . ALA A 1 83 ? 9.611 3.058 -12.765 1.00 97.81 83 ALA A O 1
ATOM 656 N N . ARG A 1 84 ? 11.249 1.956 -11.685 1.00 97.88 84 ARG A N 1
ATOM 657 C CA . ARG A 1 84 ? 12.288 2.229 -12.684 1.00 97.88 84 ARG A CA 1
ATOM 658 C C . ARG A 1 84 ? 11.956 1.594 -14.029 1.00 97.88 84 ARG A C 1
ATOM 660 O O . ARG A 1 84 ? 12.016 2.285 -15.043 1.00 97.88 84 ARG A O 1
ATOM 667 N N . ASP A 1 85 ? 11.567 0.323 -14.021 1.00 97.19 85 ASP A N 1
ATOM 668 C CA . ASP A 1 85 ? 11.135 -0.403 -15.214 1.00 97.19 85 ASP A CA 1
ATOM 669 C C . ASP A 1 85 ? 9.948 0.293 -15.894 1.00 97.19 85 ASP A C 1
ATOM 671 O O . ASP A 1 85 ? 9.959 0.495 -17.109 1.00 97.19 85 ASP A O 1
ATOM 675 N N . ALA A 1 86 ? 8.943 0.705 -15.115 1.00 96.62 86 ALA A N 1
ATOM 676 C CA . ALA A 1 86 ? 7.760 1.374 -15.643 1.00 96.62 86 ALA A CA 1
ATOM 677 C C . ALA A 1 86 ? 8.090 2.738 -16.266 1.00 96.62 86 ALA A C 1
ATOM 679 O O . ALA A 1 86 ? 7.597 3.070 -17.348 1.00 96.62 86 ALA A O 1
ATOM 680 N N . HIS A 1 87 ? 8.953 3.510 -15.605 1.00 96.06 87 HIS A N 1
ATOM 681 C CA . HIS A 1 87 ? 9.419 4.793 -16.112 1.00 96.06 87 HIS A CA 1
ATOM 682 C C . HIS A 1 87 ? 10.212 4.622 -17.413 1.00 96.06 87 HIS A C 1
ATOM 684 O O . HIS A 1 87 ? 9.899 5.279 -18.398 1.00 96.06 87 HIS A O 1
ATOM 690 N N . GLU A 1 88 ? 11.208 3.731 -17.451 1.00 96.06 88 GLU A N 1
ATOM 691 C CA . GLU A 1 88 ? 12.080 3.571 -18.623 1.00 96.06 88 GLU A CA 1
ATOM 692 C C . GLU A 1 88 ? 11.372 2.981 -19.847 1.00 96.06 88 GLU A C 1
ATOM 694 O O . GLU A 1 88 ? 11.735 3.331 -20.968 1.00 96.06 88 GLU A O 1
ATOM 699 N N . LYS A 1 89 ? 10.388 2.095 -19.653 1.00 94.38 89 LYS A N 1
ATOM 700 C CA . LYS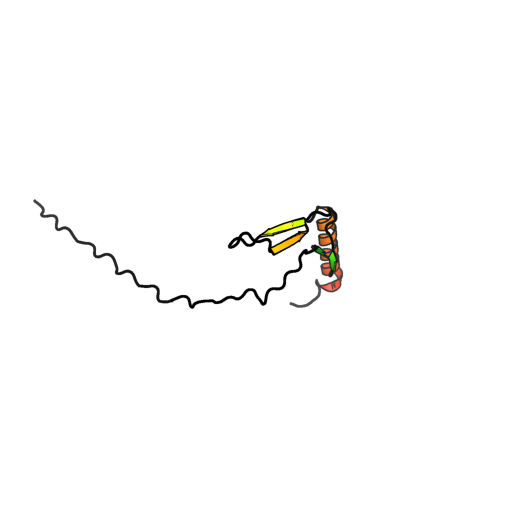 A 1 89 ? 9.773 1.344 -20.759 1.00 94.38 89 LYS A CA 1
ATOM 701 C C . LYS A 1 89 ? 8.454 1.923 -21.253 1.00 94.38 89 LYS A C 1
ATOM 703 O O . LYS A 1 89 ? 8.154 1.767 -22.433 1.00 94.38 89 LYS A O 1
ATOM 708 N N . TYR A 1 90 ? 7.657 2.533 -20.374 1.00 92.62 90 TYR A N 1
ATOM 709 C CA . TYR A 1 90 ? 6.260 2.846 -20.691 1.00 92.62 90 TYR A CA 1
ATOM 710 C C . TYR A 1 90 ? 5.912 4.316 -20.477 1.00 92.62 90 TYR A C 1
ATOM 712 O O . TYR A 1 90 ? 5.399 4.953 -21.391 1.00 92.62 90 TYR A O 1
ATOM 720 N N . TRP A 1 91 ? 6.188 4.871 -19.293 1.00 94.31 91 TRP A N 1
ATOM 721 C CA . TRP A 1 91 ? 5.619 6.170 -18.918 1.00 94.31 91 TRP A CA 1
ATOM 722 C C . TRP A 1 91 ? 6.432 7.385 -19.359 1.00 94.31 91 TRP A C 1
ATOM 724 O O . TRP A 1 91 ? 5.839 8.425 -19.625 1.00 94.31 91 TRP A O 1
ATOM 734 N N . ARG A 1 92 ? 7.764 7.286 -19.459 1.00 94.88 92 ARG A N 1
ATOM 735 C CA . ARG A 1 92 ? 8.631 8.458 -19.684 1.00 94.88 92 ARG A CA 1
ATOM 736 C C . ARG A 1 92 ? 8.332 9.231 -20.973 1.00 94.88 92 ARG A C 1
ATOM 738 O O . ARG A 1 92 ? 8.522 10.441 -20.997 1.00 94.88 92 ARG A O 1
ATOM 745 N N . GLU A 1 93 ? 7.909 8.543 -22.027 1.00 93.31 93 GLU A N 1
ATOM 746 C CA . GLU A 1 93 ? 7.706 9.142 -23.354 1.00 93.31 93 GLU A CA 1
ATOM 747 C C . GLU A 1 93 ? 6.249 9.568 -23.603 1.00 93.31 93 GLU A C 1
ATOM 749 O O . GLU A 1 93 ? 5.928 10.079 -24.676 1.00 93.31 93 GLU A O 1
ATOM 754 N N . LEU A 1 94 ? 5.346 9.344 -22.642 1.00 93.12 94 LEU A N 1
ATOM 755 C CA . LEU A 1 94 ? 3.938 9.677 -22.816 1.00 93.12 94 LEU A CA 1
ATOM 756 C C . LEU A 1 94 ? 3.684 11.174 -22.564 1.00 93.12 94 LEU A C 1
ATOM 758 O O . LEU A 1 94 ? 4.229 11.737 -21.612 1.00 93.12 94 LEU A O 1
ATOM 762 N N . PRO A 1 95 ? 2.877 11.838 -23.417 1.00 88.25 95 PRO A N 1
ATOM 763 C CA . PRO A 1 95 ? 2.546 13.247 -23.246 1.00 88.25 95 PRO A CA 1
ATOM 764 C C . PRO A 1 95 ? 1.643 13.451 -22.021 1.00 88.25 95 PRO A C 1
ATOM 766 O O . PRO A 1 95 ? 0.789 12.609 -21.732 1.00 88.25 95 PRO A O 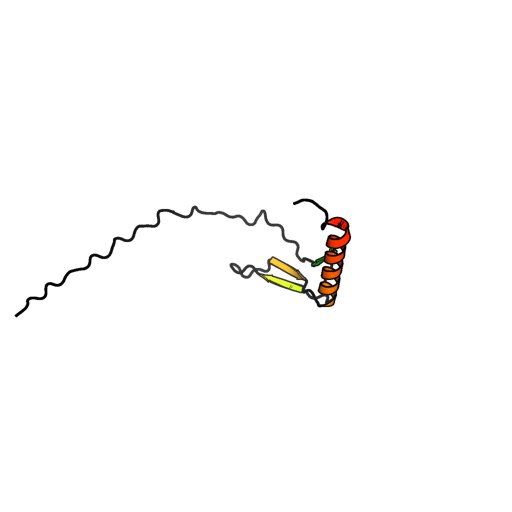1
ATOM 769 N N . GLY A 1 96 ? 1.854 14.568 -21.319 1.00 77.94 96 GLY A N 1
ATOM 770 C CA . GLY A 1 96 ? 1.035 15.012 -20.183 1.00 77.94 96 GLY A CA 1
ATOM 771 C C . GLY A 1 96 ? -0.169 15.852 -20.582 1.00 77.94 96 GLY A C 1
ATOM 772 O O . GLY A 1 96 ? -0.178 16.380 -21.719 1.00 77.94 96 GLY A O 1
#

pLDDT: mean 84.46, std 17.75, range [39.94, 98.25]

Nearest PDB structures (foldseek):
  9koi-assembly1_B  TM=8.503E-01  e=1.121E-04  Pseudomonas aeruginosa PAO1
  7mjc-assembly1_A  TM=8.825E-01  e=1.056E-03  Homo sapiens
  3iwj-assembly1_B  TM=8.963E-01  e=1.587E-03  Pisum sativum
  5m4x-assembly2_D  TM=9.246E-01  e=2.083E-03  Thermoplasma acidophilum DSM 1728
  4o5h-assembly1_A  TM=6.150E-01  e=1.295E-03  Burkholderia cenocepacia J2315

Sequence (96 aa):
MAKIEKREREAPERREPVWEYATAPESTDIVRLEDRYGLFIGGDFVEPKSGKYFQTINPATEETLAEVAEAGPEDVDLAVKAARDAHEKYWRELPG

Mean predicted aligned error: 12.22 Å

Foldseek 3Di:
DDDDDDDDDDDPPDDDDPDDDPPDPPDCVVDDDDQEFADCALNDGDAAPVNDWDFDADPVPRHTPHIYHDHDPVNVVRRVVSVVCCCVPPDVPDDD

Secondary structure (DSSP, 8-state):
---------PPPP----S-PPP-----GGG----SEE-EEETTEEE--TT--EEEEE-TTT--EEEEEE---HHHHHHHHHHHHHHIIIIITTS--

Radius of gyration: 28.19 Å; Cα contacts (8 Å, |Δi|>4): 84; chains: 1; bounding box: 40×80×61 Å